Protein AF-A0A357T3X2-F1 (afdb_monomer_lite)

Foldseek 3Di:
DVVVQVPPPDGPPPCVVVVVVVVVVLVVVVVVVVVVCVVVVAAEDEDDPCAVPHDDPRHHYQEYDPPDPDPHPHHHDDPVVVPPPDPDPDDDDDDDDDDDD

Radius of gyration: 22.72 Å; chains: 1; bounding box: 40×44×70 Å

Sequence (101 aa):
VKSINTRAANGPDDDIDEIKSEMDAFIAEWQKKVDLCNETDAPLFFGRRFMVNSPGTDVKRLFKPYNTVGQDNSFETLTSMRNVDTEVKGKIVIWGGLVDD

Structure (mmCIF, N/CA/C/O backbone):
data_AF-A0A357T3X2-F1
#
_entry.id   AF-A0A357T3X2-F1
#
loop_
_atom_site.group_PDB
_atom_site.id
_atom_site.type_symbol
_atom_site.label_atom_id
_atom_site.label_alt_id
_atom_site.label_comp_id
_atom_site.label_asym_id
_atom_site.label_entity_id
_atom_site.label_seq_id
_atom_site.pdbx_PDB_ins_code
_atom_site.Cartn_x
_atom_site.Cartn_y
_atom_site.Cartn_z
_atom_site.occupancy
_atom_site.B_iso_or_equiv
_atom_site.auth_seq_id
_atom_site.auth_comp_id
_atom_site.auth_asym_id
_atom_site.auth_atom_id
_atom_site.pdbx_PDB_model_num
ATOM 1 N N . VAL A 1 1 ? 12.294 -7.8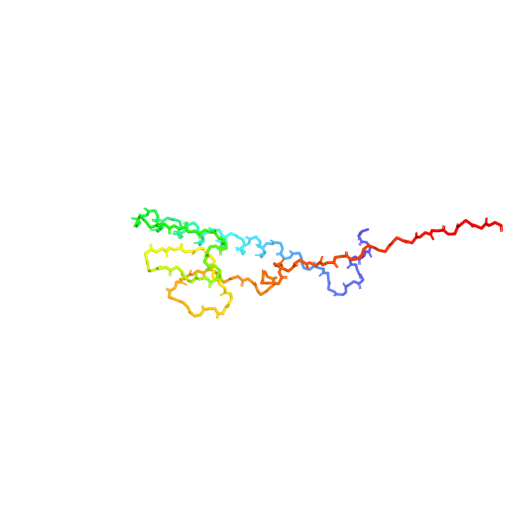88 -35.168 1.00 49.31 1 VAL A N 1
ATOM 2 C CA . VAL A 1 1 ? 12.226 -8.018 -33.690 1.00 49.31 1 VAL A CA 1
ATOM 3 C C . VAL A 1 1 ? 13.275 -8.997 -33.154 1.00 49.31 1 VAL A C 1
ATOM 5 O O . VAL A 1 1 ? 14.109 -8.564 -32.377 1.00 49.31 1 VAL A O 1
ATOM 8 N N . LYS A 1 2 ? 13.356 -10.251 -33.640 1.00 51.56 2 LYS A N 1
ATOM 9 C CA . LYS A 1 2 ? 14.388 -11.236 -33.218 1.00 51.56 2 LYS A CA 1
ATOM 10 C C . LYS A 1 2 ? 15.859 -10.817 -33.419 1.00 51.56 2 LYS A C 1
ATOM 12 O O . LYS A 1 2 ? 16.727 -11.340 -32.738 1.00 51.56 2 LYS A O 1
ATOM 17 N N . SER A 1 3 ? 16.147 -9.890 -34.331 1.00 53.41 3 SER A N 1
ATOM 18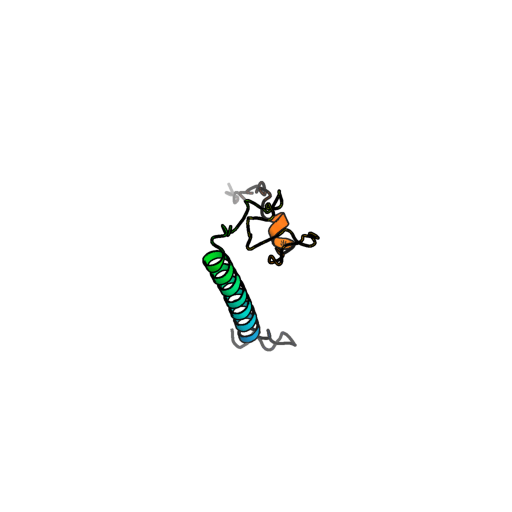 C CA . SER A 1 3 ? 17.510 -9.431 -34.646 1.00 53.41 3 SER A CA 1
ATOM 19 C C . SER A 1 3 ? 18.006 -8.253 -33.797 1.00 53.41 3 SER A C 1
ATOM 21 O O . SER A 1 3 ? 19.173 -7.887 -33.901 1.00 53.41 3 SER A O 1
ATOM 23 N N . ILE A 1 4 ? 17.137 -7.634 -32.990 1.00 56.66 4 ILE A N 1
ATOM 24 C CA . ILE A 1 4 ? 17.490 -6.454 -32.181 1.00 56.66 4 ILE A CA 1
ATOM 25 C C . ILE A 1 4 ? 18.053 -6.889 -30.817 1.00 56.66 4 ILE A C 1
ATOM 27 O O . ILE A 1 4 ? 19.019 -6.295 -30.344 1.00 56.66 4 ILE A O 1
ATOM 31 N N . ASN A 1 5 ? 17.544 -7.991 -30.252 1.00 52.22 5 ASN A N 1
ATOM 32 C CA . ASN A 1 5 ? 17.982 -8.514 -28.950 1.00 52.22 5 ASN A CA 1
ATOM 33 C C . ASN A 1 5 ? 19.444 -8.975 -28.903 1.00 52.22 5 ASN A C 1
ATOM 35 O O . ASN A 1 5 ? 20.012 -9.058 -27.825 1.00 52.22 5 ASN A O 1
ATOM 39 N N . THR A 1 6 ? 20.079 -9.270 -30.038 1.00 54.22 6 THR A N 1
ATOM 40 C CA . THR A 1 6 ? 21.447 -9.821 -30.063 1.00 54.22 6 THR A CA 1
ATOM 41 C C . THR A 1 6 ? 22.545 -8.753 -29.992 1.00 54.22 6 THR A C 1
ATOM 43 O O . THR A 1 6 ? 23.720 -9.099 -29.935 1.00 54.22 6 THR A O 1
ATOM 46 N N . ARG A 1 7 ? 22.190 -7.457 -30.033 1.00 56.12 7 ARG A N 1
ATOM 47 C CA . ARG A 1 7 ? 23.154 -6.335 -30.015 1.00 56.12 7 ARG A CA 1
ATOM 48 C C . ARG A 1 7 ? 23.267 -5.628 -28.662 1.00 56.12 7 ARG A C 1
ATOM 50 O O . ARG A 1 7 ? 24.235 -4.904 -28.456 1.00 56.12 7 ARG A O 1
ATOM 57 N N . ALA A 1 8 ? 22.314 -5.833 -27.756 1.00 53.88 8 ALA A N 1
ATOM 58 C CA . ALA A 1 8 ? 22.430 -5.402 -26.370 1.00 53.88 8 ALA A CA 1
ATOM 59 C C . ALA A 1 8 ? 23.119 -6.537 -25.607 1.00 53.88 8 ALA A C 1
ATOM 61 O O . ALA A 1 8 ? 22.552 -7.611 -25.457 1.00 53.88 8 ALA A O 1
ATOM 62 N N . ALA A 1 9 ? 24.369 -6.336 -25.189 1.00 54.62 9 ALA A N 1
ATOM 63 C CA . ALA A 1 9 ? 25.194 -7.373 -24.561 1.00 54.62 9 ALA A CA 1
ATOM 64 C C . ALA A 1 9 ? 24.645 -7.908 -23.219 1.00 54.62 9 ALA A C 1
ATOM 66 O O . ALA A 1 9 ? 25.218 -8.841 -22.677 1.00 54.62 9 ALA A O 1
ATOM 67 N N . ASN A 1 10 ? 23.522 -7.372 -22.740 1.00 56.06 10 ASN A N 1
ATOM 68 C CA . ASN A 1 10 ? 22.654 -7.967 -21.736 1.00 56.06 10 ASN A CA 1
ATOM 69 C C . ASN A 1 10 ? 21.238 -7.870 -22.316 1.00 56.06 10 ASN A C 1
ATOM 71 O O . ASN A 1 10 ? 20.744 -6.758 -22.522 1.00 56.06 10 ASN A O 1
ATOM 75 N N . GLY A 1 11 ? 20.625 -9.000 -22.679 1.00 51.69 11 GLY A N 1
ATOM 76 C CA . GLY A 1 11 ? 19.212 -9.002 -23.067 1.00 51.69 11 GLY A CA 1
ATOM 77 C C . GLY A 1 11 ? 18.372 -8.384 -21.942 1.00 51.69 11 GLY A C 1
ATOM 78 O O . GLY A 1 11 ? 18.803 -8.460 -20.792 1.00 51.69 11 GLY A O 1
ATOM 79 N N . PRO A 1 12 ? 17.232 -7.735 -22.242 1.00 57.84 12 PRO A N 1
ATOM 80 C CA . PRO A 1 12 ? 16.316 -7.329 -21.184 1.00 57.84 12 PRO A CA 1
ATOM 81 C C . PRO A 1 12 ? 15.973 -8.585 -20.379 1.00 57.84 12 PRO A C 1
ATOM 83 O O . PRO A 1 12 ? 15.467 -9.552 -20.950 1.00 57.84 12 PRO A O 1
ATOM 86 N N . ASP A 1 13 ? 16.365 -8.597 -19.108 1.00 62.75 13 ASP A N 1
ATOM 87 C CA . ASP A 1 13 ? 15.903 -9.604 -18.166 1.00 62.75 13 ASP A CA 1
ATOM 88 C C . ASP A 1 13 ? 14.401 -9.356 -18.037 1.00 62.75 13 ASP A C 1
ATOM 90 O O . ASP A 1 13 ? 13.965 -8.260 -17.672 1.00 62.75 13 ASP A O 1
ATOM 94 N N . ASP A 1 14 ? 13.594 -10.301 -18.514 1.00 64.44 14 ASP A N 1
ATOM 95 C CA . ASP A 1 14 ? 12.147 -10.215 -18.375 1.00 64.44 14 ASP A CA 1
ATOM 96 C C . ASP A 1 14 ? 11.836 -10.611 -16.923 1.00 64.44 14 ASP A C 1
ATOM 98 O O . ASP A 1 14 ? 11.362 -11.717 -16.659 1.00 64.44 14 ASP A O 1
ATOM 102 N N . ASP A 1 15 ? 12.087 -9.692 -15.981 1.00 77.69 15 ASP A N 1
ATOM 103 C CA . ASP A 1 15 ? 11.859 -9.814 -14.524 1.00 77.69 15 ASP A CA 1
ATOM 104 C C . ASP A 1 15 ? 10.357 -9.887 -14.162 1.00 77.69 15 ASP A C 1
ATOM 106 O O . ASP A 1 15 ? 9.893 -9.471 -13.100 1.00 77.69 15 ASP A O 1
ATOM 110 N N . ILE A 1 16 ? 9.541 -10.401 -15.079 1.00 84.19 16 ILE A N 1
ATOM 111 C CA . ILE A 1 16 ? 8.086 -10.452 -15.009 1.00 84.19 16 ILE A CA 1
ATOM 112 C C . ILE A 1 16 ? 7.633 -11.238 -13.779 1.00 84.19 16 ILE A C 1
ATOM 114 O O . ILE A 1 16 ? 6.650 -10.865 -13.140 1.00 84.19 16 ILE A O 1
ATOM 118 N N . ASP A 1 17 ? 8.316 -12.331 -13.452 1.00 87.19 17 ASP A N 1
ATOM 119 C CA . ASP A 1 17 ? 7.941 -13.162 -12.310 1.00 87.19 17 ASP A CA 1
ATOM 120 C C . ASP A 1 17 ? 8.309 -12.506 -10.972 1.00 87.19 17 ASP A C 1
ATOM 122 O O . ASP A 1 17 ? 7.561 -12.647 -10.003 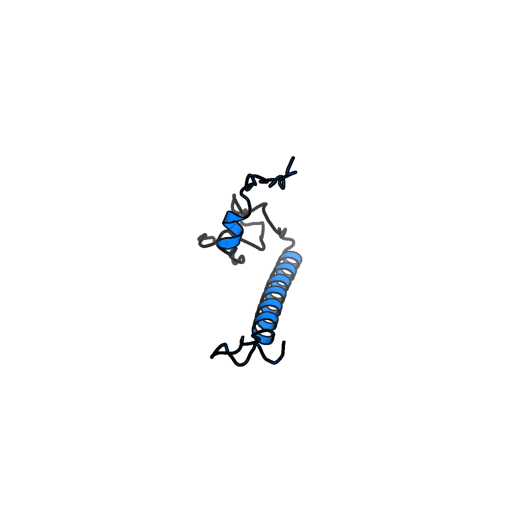1.00 87.19 17 ASP A O 1
ATOM 126 N N . GLU A 1 18 ? 9.382 -11.713 -10.931 1.00 87.31 18 GLU A N 1
ATOM 127 C CA . GLU A 1 18 ? 9.717 -10.892 -9.765 1.00 87.31 18 GLU A CA 1
ATOM 128 C C . GLU A 1 18 ? 8.671 -9.790 -9.555 1.00 87.31 18 GLU A C 1
ATOM 130 O O . GLU A 1 18 ? 8.128 -9.661 -8.457 1.00 87.31 18 GLU A O 1
ATOM 135 N N . ILE A 1 19 ? 8.291 -9.080 -10.623 1.00 88.50 19 ILE A N 1
ATOM 136 C CA . ILE A 1 19 ? 7.244 -8.048 -10.573 1.00 88.50 19 ILE A CA 1
ATOM 137 C C . ILE A 1 19 ? 5.910 -8.639 -10.103 1.00 88.50 19 ILE A C 1
ATOM 139 O O . ILE A 1 19 ? 5.237 -8.051 -9.256 1.00 88.50 19 ILE A O 1
ATOM 143 N N . LYS A 1 20 ? 5.512 -9.811 -10.615 1.00 91.44 20 LYS A N 1
ATOM 144 C CA . LYS A 1 20 ? 4.290 -10.492 -10.150 1.00 91.44 20 LYS A CA 1
ATOM 145 C C . LYS A 1 20 ? 4.358 -10.809 -8.660 1.00 91.44 20 LYS A C 1
ATOM 147 O O . LYS A 1 20 ? 3.394 -10.548 -7.949 1.00 91.44 20 LYS A O 1
ATOM 152 N N . SER A 1 21 ? 5.490 -11.333 -8.194 1.00 92.44 21 SER A N 1
ATOM 153 C CA . SER A 1 21 ? 5.696 -11.650 -6.780 1.00 92.44 21 SER A CA 1
ATOM 154 C C . SER A 1 21 ? 5.575 -10.402 -5.897 1.00 92.44 21 SER A C 1
ATOM 156 O O . SER A 1 21 ? 4.906 -10.435 -4.863 1.00 92.44 21 SER A O 1
ATOM 158 N N . GLU A 1 22 ? 6.147 -9.273 -6.326 1.00 90.06 22 GLU A N 1
ATOM 159 C CA . GLU A 1 22 ? 6.013 -7.992 -5.624 1.00 90.06 22 GLU A CA 1
ATOM 160 C C . GLU A 1 22 ? 4.550 -7.521 -5.573 1.00 90.06 22 GLU A C 1
ATOM 162 O O . GLU A 1 22 ? 4.057 -7.118 -4.514 1.00 90.06 22 GLU A O 1
ATOM 167 N N . MET A 1 23 ? 3.829 -7.618 -6.694 1.00 90.38 23 MET A N 1
ATOM 168 C CA . MET A 1 23 ? 2.408 -7.270 -6.767 1.00 90.38 23 MET A CA 1
ATOM 169 C C . MET A 1 23 ? 1.555 -8.142 -5.837 1.00 90.38 23 MET A C 1
ATOM 171 O O . MET A 1 23 ? 0.717 -7.613 -5.103 1.00 90.38 23 MET A O 1
ATOM 175 N N . ASP A 1 24 ? 1.780 -9.455 -5.830 1.00 94.50 24 ASP A N 1
ATOM 176 C CA . ASP A 1 24 ? 1.049 -10.396 -4.979 1.00 94.50 24 ASP A CA 1
ATOM 177 C C . ASP A 1 24 ? 1.320 -10.129 -3.494 1.00 94.50 24 ASP A C 1
ATOM 179 O O . ASP A 1 24 ? 0.388 -10.080 -2.686 1.00 94.50 24 ASP A O 1
ATOM 183 N N . ALA A 1 25 ? 2.581 -9.878 -3.128 1.00 91.75 25 ALA A N 1
ATOM 184 C CA . ALA A 1 25 ? 2.959 -9.518 -1.765 1.00 91.75 25 ALA A CA 1
ATOM 185 C C . ALA A 1 25 ? 2.291 -8.208 -1.313 1.00 91.75 25 ALA A C 1
ATOM 187 O O . ALA A 1 25 ? 1.779 -8.120 -0.192 1.00 91.75 25 ALA A O 1
ATOM 188 N N . PHE A 1 26 ? 2.244 -7.205 -2.194 1.00 90.31 26 PHE A N 1
ATOM 189 C CA . PHE A 1 26 ? 1.561 -5.943 -1.928 1.00 90.31 26 PHE A CA 1
ATOM 190 C C . PHE A 1 26 ? 0.058 -6.147 -1.683 1.00 90.31 26 PHE A C 1
ATOM 192 O O . PHE A 1 26 ? -0.486 -5.634 -0.699 1.00 90.31 26 PHE A O 1
ATOM 199 N N . ILE A 1 27 ? -0.614 -6.918 -2.546 1.00 91.50 27 ILE A N 1
ATOM 200 C CA . ILE A 1 27 ? -2.051 -7.205 -2.427 1.00 91.50 27 ILE A CA 1
ATOM 201 C C . ILE A 1 27 ? -2.343 -7.987 -1.142 1.00 91.50 27 ILE A C 1
ATOM 203 O O . ILE A 1 27 ? -3.294 -7.658 -0.432 1.00 91.50 27 ILE A O 1
ATOM 207 N N . ALA A 1 28 ? -1.516 -8.977 -0.801 1.00 93.50 28 ALA A N 1
ATOM 208 C CA . ALA A 1 28 ? -1.689 -9.779 0.407 1.00 93.50 28 ALA A CA 1
ATOM 209 C C . ALA A 1 28 ? -1.594 -8.933 1.688 1.00 93.50 28 ALA A C 1
ATOM 211 O O . ALA A 1 28 ? -2.443 -9.036 2.577 1.00 93.50 28 ALA A O 1
ATOM 212 N N . GLU A 1 29 ? -0.596 -8.053 1.781 1.00 91.31 29 GLU A N 1
ATOM 213 C CA . GLU A 1 29 ? -0.435 -7.165 2.937 1.00 91.31 29 GLU A CA 1
ATOM 214 C C . GLU A 1 29 ? -1.546 -6.100 2.998 1.00 91.31 29 GLU A C 1
ATOM 216 O O . GLU A 1 29 ? -1.999 -5.727 4.084 1.00 91.31 29 GLU A O 1
ATOM 221 N N . TRP A 1 30 ? -2.050 -5.638 1.849 1.00 90.75 30 TRP A N 1
ATOM 222 C CA . TRP A 1 30 ? -3.245 -4.798 1.820 1.00 90.75 30 TRP A CA 1
ATOM 223 C C . TRP A 1 30 ? -4.474 -5.545 2.359 1.00 90.75 30 TRP A C 1
ATOM 225 O O . TRP A 1 30 ? -5.145 -5.022 3.253 1.00 90.75 30 TRP A O 1
ATOM 235 N N . GLN A 1 31 ? -4.744 -6.765 1.890 1.00 92.25 31 GLN A N 1
ATOM 236 C CA . GLN A 1 31 ? -5.893 -7.549 2.347 1.00 92.25 31 GLN A CA 1
ATOM 237 C C . GLN A 1 31 ? -5.848 -7.776 3.862 1.00 92.25 31 GLN A C 1
ATOM 239 O O . GLN A 1 31 ? -6.825 -7.513 4.556 1.00 92.25 31 GLN A O 1
ATOM 244 N N . LYS A 1 32 ? -4.676 -8.114 4.404 1.00 92.00 32 LYS A N 1
ATOM 245 C CA . LYS A 1 32 ? -4.471 -8.259 5.851 1.00 92.00 32 LYS A CA 1
ATOM 246 C C . LYS A 1 32 ? -4.847 -7.000 6.643 1.00 92.00 32 LYS A C 1
ATOM 248 O O . LYS A 1 32 ? -5.399 -7.095 7.738 1.00 92.00 32 LYS A O 1
ATOM 253 N N . LYS A 1 33 ? -4.562 -5.805 6.113 1.00 89.44 33 LYS A N 1
ATOM 254 C CA . LYS A 1 33 ? -4.971 -4.537 6.744 1.00 89.44 33 LYS A CA 1
ATOM 255 C C . LYS A 1 33 ? -6.476 -4.324 6.683 1.00 89.44 33 LYS A C 1
ATOM 257 O O . LYS A 1 33 ? -7.033 -3.801 7.645 1.00 89.44 33 LYS A O 1
ATOM 262 N N . VAL A 1 34 ? -7.112 -4.692 5.571 1.00 90.12 34 VAL A N 1
ATOM 263 C CA . VAL A 1 34 ? -8.573 -4.643 5.427 1.00 90.12 34 VAL A CA 1
ATOM 264 C C . VAL A 1 34 ? -9.222 -5.547 6.468 1.00 90.12 34 VAL A C 1
ATOM 266 O O . VAL A 1 34 ? -10.085 -5.081 7.207 1.00 90.12 34 VAL A O 1
ATOM 269 N N . ASP A 1 35 ? -8.750 -6.786 6.588 1.00 93.62 35 ASP A N 1
ATOM 270 C CA . ASP A 1 35 ? -9.285 -7.766 7.533 1.00 93.62 35 ASP A CA 1
ATOM 271 C C . ASP A 1 35 ? -9.155 -7.267 8.979 1.00 93.62 35 ASP A C 1
ATOM 273 O O . ASP A 1 35 ? -10.146 -7.208 9.703 1.00 93.62 35 ASP A O 1
ATOM 277 N N . LEU A 1 36 ? -7.977 -6.762 9.365 1.00 89.81 36 LEU A N 1
ATOM 278 C CA . LEU A 1 36 ? -7.753 -6.180 10.693 1.00 89.81 36 LEU A CA 1
ATOM 279 C C . LEU A 1 36 ? -8.676 -4.983 10.987 1.00 89.81 36 LEU A C 1
ATOM 281 O O . LEU A 1 36 ? -9.159 -4.822 12.109 1.00 89.81 36 LEU A O 1
ATOM 285 N N . CYS A 1 37 ? -8.903 -4.110 10.003 1.00 88.94 37 CYS A N 1
ATOM 286 C CA . CYS A 1 37 ? -9.783 -2.952 10.172 1.00 88.94 37 CYS A CA 1
ATOM 287 C C . CYS A 1 37 ? -11.249 -3.378 10.304 1.00 88.94 37 CYS A C 1
ATOM 289 O O . CYS A 1 37 ? -11.963 -2.822 11.131 1.00 88.94 37 CYS A O 1
ATOM 291 N N . ASN A 1 38 ? -11.672 -4.401 9.557 1.00 90.31 38 ASN A N 1
ATOM 292 C CA . ASN A 1 38 ? -13.013 -4.971 9.669 1.00 90.31 38 ASN A CA 1
ATOM 293 C C . ASN A 1 38 ? -13.238 -5.638 11.035 1.00 90.31 38 ASN A C 1
ATOM 295 O O . ASN A 1 38 ? -14.297 -5.465 11.628 1.00 90.31 38 ASN A O 1
ATOM 299 N N . GLU A 1 39 ? -12.244 -6.362 11.562 1.00 91.88 39 GLU A N 1
ATOM 300 C CA . GLU A 1 39 ? -12.310 -6.980 12.897 1.00 91.88 39 GLU A CA 1
ATOM 301 C C . GLU A 1 39 ? -12.402 -5.947 14.029 1.00 91.88 39 GLU A C 1
ATOM 303 O O . GLU A 1 39 ? -13.015 -6.204 15.064 1.00 91.88 39 GLU A O 1
ATOM 308 N N . THR A 1 40 ? -11.786 -4.780 13.839 1.00 88.38 40 THR A N 1
ATOM 309 C CA . THR A 1 40 ? -11.712 -3.710 14.847 1.00 88.38 40 THR A CA 1
ATOM 310 C C . THR A 1 40 ? -12.739 -2.594 14.647 1.00 88.38 40 THR A C 1
ATOM 312 O O . THR A 1 40 ? -12.714 -1.624 15.403 1.00 88.38 40 THR A O 1
ATOM 315 N N . ASP A 1 41 ? -13.627 -2.724 13.654 1.00 88.81 41 ASP A N 1
ATOM 316 C CA . ASP A 1 41 ? -14.580 -1.691 13.209 1.00 88.81 41 ASP A CA 1
ATOM 317 C C . ASP A 1 41 ? -13.915 -0.315 12.981 1.00 88.81 41 ASP A C 1
ATOM 319 O O . ASP A 1 41 ? -14.473 0.752 13.242 1.00 88.81 41 ASP A O 1
ATOM 323 N N . ALA A 1 42 ? -12.662 -0.338 12.520 1.00 87.94 42 ALA A N 1
ATOM 324 C CA . ALA A 1 42 ? -11.859 0.852 12.300 1.00 87.94 42 ALA A CA 1
ATOM 325 C C . ALA A 1 42 ? -11.966 1.309 10.837 1.00 87.94 42 ALA A C 1
ATOM 327 O O . ALA A 1 42 ? -11.790 0.507 9.914 1.00 87.94 42 ALA A O 1
ATOM 328 N N . PRO A 1 43 ? -12.180 2.607 10.567 1.00 87.31 43 PRO A N 1
ATOM 329 C CA . PRO A 1 43 ? -12.245 3.099 9.202 1.00 87.31 43 PRO A CA 1
ATOM 330 C C . PRO A 1 43 ? -10.859 3.060 8.539 1.00 87.31 43 PRO A C 1
ATOM 332 O O . PRO A 1 43 ? -9.872 3.600 9.053 1.00 87.31 43 PRO A O 1
ATOM 335 N N . LEU A 1 44 ? -10.806 2.457 7.350 1.00 86.25 44 LEU A N 1
ATOM 336 C CA . LEU A 1 44 ? -9.613 2.358 6.513 1.00 86.25 44 LEU A CA 1
ATOM 337 C C . LEU A 1 44 ? -9.759 3.239 5.269 1.00 86.25 44 LEU A C 1
ATOM 339 O O . LEU A 1 44 ? -10.709 3.100 4.501 1.00 86.25 44 LEU A O 1
ATOM 343 N N . PHE A 1 45 ? -8.799 4.139 5.051 1.00 85.50 45 PHE A N 1
ATOM 344 C CA . PHE A 1 45 ? -8.818 5.064 3.920 1.00 85.50 45 PHE A CA 1
ATOM 345 C C . PHE A 1 45 ? -7.721 4.784 2.897 1.00 85.50 45 PHE A C 1
ATOM 347 O O . PHE A 1 45 ? -6.557 4.528 3.221 1.00 85.50 45 PHE A O 1
ATOM 354 N N . PHE A 1 46 ? -8.097 4.957 1.634 1.00 80.81 46 PHE A N 1
ATOM 355 C CA . PHE A 1 46 ? -7.230 4.812 0.474 1.00 80.81 46 PHE A CA 1
ATOM 356 C C . PHE A 1 46 ? -7.024 6.185 -0.187 1.00 80.81 46 PHE A C 1
ATOM 358 O O . PHE A 1 46 ? -7.981 6.926 -0.410 1.00 80.81 46 PHE A O 1
ATOM 365 N N . GLY A 1 47 ? -5.775 6.549 -0.494 1.00 72.62 47 GLY A N 1
ATOM 366 C CA . GLY A 1 47 ? -5.456 7.729 -1.309 1.00 72.62 47 GLY A CA 1
ATOM 367 C C . GLY A 1 47 ? -5.171 9.038 -0.552 1.00 72.62 47 GLY A C 1
ATOM 368 O O . GLY A 1 47 ? -4.637 9.047 0.556 1.00 72.62 47 GLY A O 1
ATOM 369 N N . ARG A 1 48 ? -5.479 10.175 -1.199 1.00 72.56 48 ARG A N 1
ATOM 370 C CA . ARG A 1 48 ? -4.918 11.514 -0.895 1.00 72.56 48 ARG A CA 1
ATOM 371 C C . ARG A 1 48 ? -5.255 12.075 0.488 1.00 72.56 48 ARG A C 1
ATOM 373 O O . ARG A 1 48 ? -4.533 12.936 0.986 1.00 72.56 48 ARG A O 1
ATOM 380 N N . ARG A 1 49 ? -6.338 11.608 1.115 1.00 77.12 49 ARG A N 1
ATOM 381 C CA . ARG A 1 49 ? -6.895 12.190 2.349 1.00 77.12 49 ARG A CA 1
ATOM 382 C C . ARG A 1 49 ? -5.865 12.326 3.475 1.00 77.12 49 ARG A C 1
ATOM 384 O O . ARG A 1 49 ? -5.897 13.322 4.189 1.00 77.12 49 ARG A O 1
ATOM 391 N N . PHE A 1 50 ? -4.936 11.376 3.578 1.00 78.06 50 PHE A N 1
ATOM 392 C CA . PHE A 1 50 ? -3.889 11.373 4.603 1.00 78.06 50 PHE A CA 1
ATOM 393 C C . PHE A 1 50 ? -2.465 11.519 4.056 1.00 78.06 50 PHE A C 1
ATOM 395 O O . PHE A 1 50 ? -1.495 11.108 4.694 1.00 78.06 50 PHE A O 1
ATOM 402 N N . MET A 1 51 ? -2.339 12.095 2.859 1.00 75.94 51 MET A N 1
ATOM 403 C CA . MET A 1 51 ? -1.047 12.382 2.228 1.00 75.94 51 MET A CA 1
ATOM 404 C C . MET A 1 51 ? -0.451 13.720 2.678 1.00 75.94 51 MET A C 1
ATOM 406 O O . MET A 1 51 ? 0.755 13.915 2.579 1.00 75.94 51 MET A O 1
ATOM 410 N N . VAL A 1 52 ? -1.287 14.634 3.179 1.00 71.06 52 VAL A N 1
ATOM 411 C CA . VAL A 1 52 ? -0.860 15.943 3.705 1.00 71.06 52 VAL A CA 1
ATOM 412 C C . VAL A 1 52 ? -0.936 15.963 5.230 1.00 71.06 52 VAL A C 1
ATOM 414 O O . VAL A 1 52 ? 0.014 16.372 5.888 1.00 71.06 52 VAL A O 1
ATOM 417 N N . ASN A 1 53 ? -2.038 15.459 5.790 1.00 73.75 53 ASN A N 1
ATOM 418 C CA . ASN A 1 53 ? -2.261 15.382 7.231 1.00 73.75 53 ASN A CA 1
ATOM 419 C C . ASN A 1 53 ? -2.268 13.918 7.675 1.00 73.75 53 ASN A C 1
ATOM 421 O O . ASN A 1 53 ? -2.917 13.090 7.040 1.00 73.75 53 ASN A O 1
ATOM 425 N N . SER A 1 54 ? -1.571 13.588 8.760 1.00 72.94 54 SER A N 1
ATOM 426 C CA . SER A 1 54 ? -1.617 12.235 9.324 1.00 72.94 54 SER A CA 1
ATOM 427 C C . SER A 1 54 ? -3.012 11.913 9.885 1.00 72.94 54 SER A C 1
ATOM 429 O O . SER A 1 54 ? -3.694 12.818 10.371 1.00 72.94 54 SER A O 1
ATOM 431 N N . PRO A 1 55 ? -3.453 10.645 9.818 1.00 80.00 55 PRO A N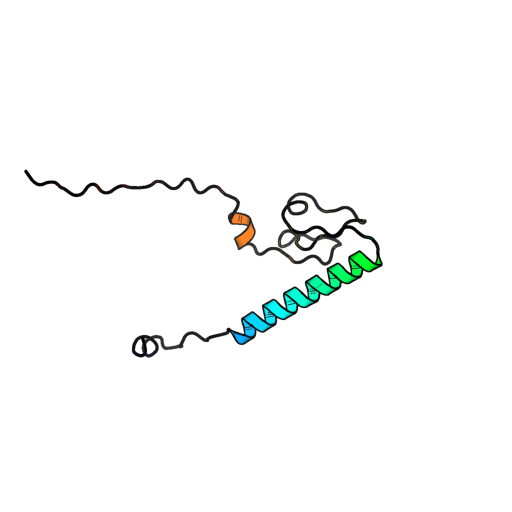 1
ATOM 432 C CA . PRO A 1 55 ? -4.696 10.218 10.449 1.00 80.00 55 PRO A CA 1
ATOM 433 C C . PRO A 1 55 ? -4.578 10.273 11.980 1.00 80.00 55 PRO A C 1
ATOM 435 O O . PRO A 1 55 ? -3.473 10.259 12.528 1.00 80.00 55 PRO A O 1
ATOM 438 N N . GLY A 1 56 ? -5.727 10.322 12.660 1.00 78.38 56 GLY A N 1
ATOM 439 C CA . GLY A 1 56 ? -5.813 10.074 14.101 1.00 78.38 56 GLY A CA 1
ATOM 440 C C . GLY A 1 56 ? -5.482 8.618 14.452 1.00 78.38 56 GLY A C 1
ATOM 441 O O . GLY A 1 56 ? -5.321 7.773 13.573 1.00 78.38 56 GLY A O 1
ATOM 442 N N . THR A 1 57 ? -5.374 8.303 15.744 1.00 77.62 57 THR A N 1
ATOM 443 C CA . THR A 1 57 ? -5.021 6.950 16.230 1.00 77.62 57 THR A CA 1
ATOM 444 C C . THR A 1 57 ? -6.083 5.887 15.928 1.00 77.62 57 THR A C 1
ATOM 446 O O . THR A 1 57 ? -5.768 4.699 15.839 1.00 77.62 57 THR A O 1
ATOM 449 N N . ASP A 1 58 ? -7.326 6.327 15.776 1.00 81.19 58 ASP A N 1
ATOM 450 C CA . ASP A 1 58 ? -8.549 5.566 15.515 1.00 81.19 58 ASP A CA 1
ATOM 451 C C . ASP A 1 58 ? -8.775 5.256 14.028 1.00 81.19 58 ASP A C 1
ATOM 453 O O . ASP A 1 58 ? -9.617 4.431 13.685 1.00 81.19 58 ASP A O 1
ATOM 457 N N . VAL A 1 59 ? -8.005 5.882 13.138 1.00 83.56 59 VAL A N 1
ATOM 458 C CA . VAL A 1 59 ? -8.177 5.756 11.692 1.00 83.56 59 VAL A CA 1
ATOM 459 C C . VAL A 1 59 ? -6.942 5.127 11.059 1.00 83.56 59 VAL A C 1
ATOM 461 O O . VAL A 1 59 ? -5.805 5.467 11.393 1.00 83.56 59 VAL A O 1
ATOM 464 N N . LYS A 1 60 ? -7.147 4.223 10.097 1.00 86.12 60 LYS A N 1
ATOM 465 C CA . LYS A 1 60 ? -6.059 3.598 9.335 1.00 86.12 60 LYS A CA 1
ATOM 466 C C . LYS A 1 60 ? -5.996 4.143 7.909 1.00 86.12 60 LYS A C 1
ATOM 468 O O . LYS A 1 60 ? -6.998 4.568 7.330 1.00 86.12 60 LYS A O 1
ATOM 473 N N . ARG A 1 61 ? -4.800 4.122 7.319 1.00 87.19 61 ARG A N 1
ATOM 474 C CA . ARG A 1 61 ? -4.563 4.482 5.913 1.00 87.19 61 ARG A CA 1
ATOM 475 C C . ARG A 1 61 ? -3.748 3.403 5.219 1.00 87.19 61 ARG A C 1
ATOM 477 O O . ARG A 1 61 ? -2.988 2.687 5.861 1.00 87.19 61 ARG A O 1
ATOM 484 N N . LEU A 1 62 ? -3.898 3.295 3.903 1.00 86.81 62 LEU A N 1
ATOM 485 C CA . LEU A 1 62 ? -3.081 2.368 3.123 1.00 86.81 62 LEU A CA 1
ATOM 486 C C . LEU A 1 62 ? -1.697 2.947 2.822 1.00 86.81 62 LEU A C 1
ATOM 488 O O . LEU A 1 62 ? -0.697 2.260 3.015 1.00 86.81 62 LEU A O 1
ATOM 492 N N . PHE A 1 63 ? -1.653 4.212 2.398 1.00 85.69 63 PHE A N 1
ATOM 493 C CA . PHE A 1 63 ? -0.433 4.899 1.981 1.00 85.69 63 PHE A CA 1
ATOM 494 C C . PHE A 1 63 ? -0.082 6.064 2.902 1.00 85.69 63 PHE A C 1
ATOM 496 O O . PHE A 1 63 ? -0.965 6.801 3.342 1.00 85.69 63 PHE A O 1
ATOM 503 N N . LYS A 1 64 ? 1.217 6.261 3.133 1.00 85.19 64 LYS A N 1
ATOM 504 C CA . LYS A 1 64 ? 1.798 7.425 3.799 1.00 85.19 64 LYS A CA 1
ATOM 505 C C . LYS A 1 64 ? 2.878 8.065 2.922 1.00 85.19 64 LYS A C 1
ATOM 507 O O . LYS A 1 64 ? 3.479 7.382 2.091 1.00 85.19 64 LYS A O 1
ATOM 512 N N . PRO A 1 65 ? 3.176 9.360 3.102 1.00 81.44 65 PRO A N 1
ATOM 513 C CA . PRO A 1 65 ? 4.251 9.995 2.354 1.00 81.44 65 PRO A CA 1
ATOM 514 C C . PRO A 1 65 ? 5.602 9.309 2.626 1.00 81.44 65 PRO A C 1
ATOM 516 O O . PRO A 1 65 ? 5.933 9.037 3.774 1.00 81.44 65 PRO A O 1
ATOM 519 N N . TYR A 1 66 ? 6.413 9.101 1.587 1.00 78.69 66 TYR A N 1
ATOM 520 C CA . TYR A 1 66 ? 7.803 8.625 1.712 1.00 78.69 66 TYR A CA 1
ATOM 521 C C . TYR A 1 66 ? 8.587 9.252 2.880 1.00 78.69 66 TYR A C 1
ATOM 523 O O . TYR A 1 66 ? 8.558 10.475 3.063 1.00 78.69 66 TYR A O 1
ATOM 531 N N . ASN A 1 67 ? 9.339 8.457 3.636 1.00 75.31 67 ASN A N 1
ATOM 532 C CA . ASN A 1 67 ? 10.184 8.965 4.720 1.00 75.31 67 ASN A CA 1
ATOM 533 C C . ASN A 1 67 ? 9.411 9.775 5.789 1.00 75.31 67 ASN A C 1
ATOM 535 O O . ASN A 1 67 ? 9.959 10.686 6.413 1.00 75.31 67 ASN A O 1
ATOM 539 N N . THR A 1 68 ? 8.116 9.490 5.992 1.00 72.94 68 THR A N 1
ATOM 540 C CA . THR A 1 68 ? 7.403 9.987 7.177 1.00 72.94 68 THR A CA 1
ATOM 541 C C . THR A 1 68 ? 7.561 9.006 8.329 1.00 72.94 68 THR A C 1
ATOM 543 O O . THR A 1 68 ? 7.114 7.854 8.281 1.00 72.94 68 THR A O 1
ATOM 546 N N . VAL A 1 69 ? 8.176 9.503 9.400 1.00 65.44 69 VAL A N 1
ATOM 547 C CA . VAL A 1 69 ? 8.222 8.828 10.695 1.00 65.44 69 VAL A CA 1
ATOM 548 C C . VAL A 1 69 ? 6.834 8.963 11.317 1.00 65.44 69 VAL A C 1
ATOM 550 O O . VAL A 1 69 ? 6.420 10.046 11.721 1.00 65.44 69 VAL A O 1
ATOM 553 N N . GLY A 1 70 ? 6.078 7.871 11.318 1.00 64.38 70 GLY A N 1
ATOM 554 C CA . GLY A 1 70 ? 4.710 7.808 11.824 1.00 64.38 70 GLY A CA 1
ATOM 555 C C . GLY A 1 70 ? 4.476 6.483 12.537 1.00 64.38 70 GLY A C 1
ATOM 556 O O . GLY A 1 70 ? 5.161 5.502 12.254 1.00 64.38 70 GLY A O 1
ATOM 557 N N . GLN A 1 71 ? 3.525 6.464 13.471 1.00 63.31 71 GLN A N 1
ATOM 558 C CA . GLN A 1 71 ? 3.188 5.271 14.258 1.00 63.31 71 GLN A CA 1
ATOM 559 C C . GLN A 1 71 ? 2.375 4.223 13.482 1.00 63.31 71 GLN A C 1
ATOM 561 O O . GLN A 1 71 ? 2.021 3.186 14.037 1.00 63.31 71 GLN A O 1
ATOM 566 N N . ASP A 1 72 ? 2.045 4.483 12.217 1.00 73.25 72 ASP A N 1
ATOM 567 C CA . ASP A 1 72 ? 1.236 3.595 11.401 1.00 73.25 72 ASP A CA 1
ATOM 568 C C . ASP A 1 72 ? 2.082 2.828 10.373 1.00 73.25 72 ASP A C 1
ATOM 570 O O . ASP A 1 72 ? 2.872 3.406 9.622 1.00 73.25 72 ASP A O 1
ATOM 574 N N . ASN A 1 73 ? 1.887 1.506 10.316 1.00 76.31 73 ASN A N 1
ATOM 575 C CA . ASN A 1 73 ? 2.554 0.585 9.385 1.00 76.31 73 ASN A CA 1
ATOM 576 C C . ASN A 1 73 ? 1.989 0.702 7.954 1.00 76.31 73 ASN A C 1
ATOM 578 O O . ASN A 1 73 ? 1.615 -0.292 7.335 1.00 76.31 73 ASN A O 1
ATOM 582 N N . SER A 1 74 ? 1.855 1.919 7.434 1.00 84.88 74 SER A N 1
ATOM 583 C CA . SER A 1 74 ? 1.303 2.221 6.107 1.00 84.88 74 SER A CA 1
ATOM 584 C C . SER A 1 74 ? 2.381 2.163 5.024 1.00 84.88 74 SER A C 1
ATOM 586 O O . SER A 1 74 ? 3.544 2.460 5.294 1.00 84.88 74 SER A O 1
ATOM 588 N N . PHE A 1 75 ? 1.998 1.801 3.796 1.00 85.75 75 PHE A N 1
ATOM 589 C CA . PHE A 1 75 ? 2.923 1.734 2.665 1.00 85.75 75 PHE A CA 1
ATOM 590 C C . PHE A 1 75 ? 3.455 3.123 2.333 1.00 85.75 75 PHE A C 1
ATOM 592 O O . PHE A 1 75 ? 2.689 4.081 2.233 1.00 85.75 75 PHE A O 1
ATOM 599 N N . GLU A 1 76 ? 4.760 3.247 2.144 1.00 83.75 76 GLU A N 1
ATOM 600 C CA . GLU A 1 76 ? 5.334 4.507 1.697 1.00 83.75 76 GLU A CA 1
ATOM 601 C C . GLU A 1 76 ? 5.053 4.720 0.216 1.00 83.75 76 GLU A C 1
ATOM 603 O O . GLU A 1 76 ? 5.247 3.831 -0.608 1.00 83.75 76 GLU A O 1
ATOM 608 N N . THR A 1 77 ? 4.596 5.915 -0.140 1.00 74.81 77 THR A N 1
ATOM 609 C CA . THR A 1 77 ? 4.507 6.287 -1.552 1.00 74.81 77 THR A CA 1
ATOM 610 C C . THR A 1 77 ? 5.896 6.406 -2.154 1.00 74.81 77 THR A C 1
ATOM 612 O O . THR A 1 77 ? 6.794 6.930 -1.500 1.00 74.81 77 THR A O 1
ATOM 615 N N . LEU A 1 78 ? 6.056 6.059 -3.427 1.00 73.38 78 LEU A N 1
ATOM 616 C CA . LEU A 1 78 ? 7.301 6.309 -4.150 1.00 73.38 78 LEU A CA 1
ATOM 617 C C . LEU A 1 78 ? 7.549 7.818 -4.317 1.00 73.38 78 LEU A C 1
ATOM 619 O O . LEU A 1 78 ? 6.615 8.613 -4.452 1.00 73.38 78 LEU A O 1
ATOM 623 N N . THR A 1 79 ? 8.817 8.234 -4.335 1.00 58.56 79 THR A N 1
ATOM 624 C CA . THR A 1 79 ? 9.207 9.644 -4.534 1.00 58.56 79 THR A CA 1
ATOM 625 C C . THR A 1 79 ? 8.725 10.194 -5.878 1.00 58.56 79 THR A C 1
ATOM 627 O O . THR A 1 79 ? 8.321 11.354 -5.947 1.00 58.56 79 THR A O 1
ATOM 630 N N . SER A 1 80 ? 8.672 9.357 -6.918 1.00 57.94 80 SER A N 1
ATOM 631 C CA . SER A 1 80 ? 8.133 9.689 -8.245 1.00 57.94 80 SER A CA 1
ATOM 632 C C . SER A 1 80 ? 6.652 10.079 -8.213 1.00 57.94 80 SER A C 1
ATOM 634 O O . SER A 1 80 ? 6.236 10.957 -8.965 1.00 57.94 80 SER A O 1
ATOM 636 N N . MET A 1 81 ? 5.865 9.516 -7.292 1.00 58.81 81 MET A N 1
ATOM 637 C CA . MET A 1 81 ? 4.440 9.833 -7.131 1.00 58.81 81 MET A CA 1
ATOM 638 C C . MET A 1 81 ? 4.202 11.188 -6.451 1.00 58.81 81 MET A C 1
ATOM 640 O O . MET A 1 81 ? 3.092 11.709 -6.504 1.00 58.81 81 MET A O 1
ATOM 644 N N . ARG A 1 82 ? 5.230 11.795 -5.836 1.00 58.28 82 ARG A N 1
ATOM 645 C CA . ARG A 1 82 ? 5.132 13.137 -5.233 1.00 58.28 82 ARG A CA 1
ATOM 646 C C . ARG A 1 82 ? 5.170 14.265 -6.259 1.00 58.28 82 ARG A C 1
ATOM 648 O O . ARG A 1 82 ? 4.659 15.341 -5.977 1.00 58.28 82 ARG A O 1
ATOM 655 N N . ASN A 1 83 ? 5.770 14.030 -7.428 1.00 55.50 83 ASN A N 1
ATOM 656 C CA . ASN A 1 83 ? 5.981 15.063 -8.446 1.00 55.50 83 ASN A CA 1
ATOM 657 C C . ASN A 1 83 ? 4.925 15.040 -9.570 1.00 55.50 83 ASN A C 1
ATOM 659 O O . ASN A 1 83 ? 4.975 15.873 -10.471 1.00 55.50 83 ASN A O 1
ATOM 663 N N . VAL A 1 84 ? 3.977 14.096 -9.522 1.00 50.25 84 VAL A N 1
ATOM 664 C CA . VAL A 1 84 ? 2.910 13.919 -10.528 1.00 50.25 84 VAL A CA 1
ATOM 665 C C . VAL A 1 84 ? 1.758 14.923 -10.352 1.00 50.25 84 VAL A C 1
ATOM 667 O O . VAL A 1 84 ? 1.052 15.210 -11.309 1.00 50.25 84 VAL A O 1
ATOM 670 N N . ASP A 1 85 ? 1.622 15.549 -9.180 1.00 50.66 85 ASP A N 1
ATOM 671 C CA . ASP A 1 85 ? 0.575 16.547 -8.892 1.00 50.66 85 ASP A CA 1
ATOM 672 C C . ASP A 1 85 ? 0.912 17.980 -9.381 1.00 50.66 85 ASP A C 1
ATOM 674 O O . ASP A 1 85 ? 0.270 18.943 -8.960 1.00 50.66 85 ASP A O 1
ATOM 678 N N . THR A 1 86 ? 1.905 18.164 -10.263 1.00 51.69 86 THR A N 1
ATOM 679 C CA . THR A 1 86 ? 2.186 19.485 -10.863 1.00 51.69 86 THR A CA 1
ATOM 680 C C . THR A 1 86 ? 1.601 19.553 -12.269 1.00 51.69 86 THR A C 1
ATOM 682 O O . THR A 1 86 ? 2.029 18.809 -13.149 1.00 51.69 86 THR A O 1
ATOM 685 N N . GLU A 1 87 ? 0.657 20.468 -12.509 1.00 54.69 87 GLU A N 1
ATOM 686 C CA . GLU A 1 87 ? 0.228 20.819 -13.867 1.00 54.69 87 GLU A CA 1
ATOM 687 C C . GLU A 1 87 ? 1.449 21.225 -14.705 1.00 54.69 87 GLU A C 1
ATOM 689 O O . GLU A 1 87 ? 2.009 22.315 -14.553 1.00 54.69 87 GLU A O 1
ATOM 694 N N . VAL A 1 88 ? 1.877 20.357 -15.621 1.00 52.97 88 VAL A N 1
ATOM 695 C CA . VAL A 1 88 ? 2.859 20.741 -16.632 1.00 52.97 88 VAL A CA 1
ATOM 696 C C . VAL A 1 88 ? 2.117 21.585 -17.662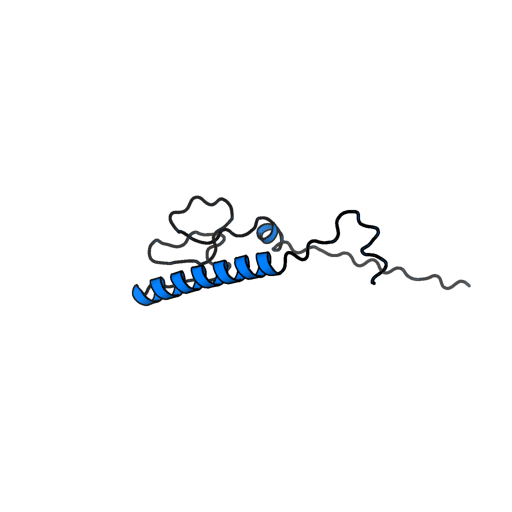 1.00 52.97 88 VAL A C 1
ATOM 698 O O . VAL A 1 88 ? 1.350 21.063 -18.468 1.00 52.97 88 VAL A O 1
ATOM 701 N N . LYS A 1 89 ? 2.337 22.906 -17.651 1.00 52.28 89 LYS A N 1
ATOM 702 C CA . LYS A 1 89 ? 1.905 23.791 -18.744 1.00 52.28 89 LYS A CA 1
ATOM 703 C C . LYS A 1 89 ? 2.632 23.388 -20.029 1.00 52.28 89 LYS A C 1
ATOM 705 O O . LYS A 1 89 ? 3.712 23.895 -20.326 1.00 52.28 89 LYS A O 1
ATOM 710 N N . GLY A 1 90 ? 2.053 22.460 -20.783 1.00 58.56 90 GLY A N 1
ATOM 711 C CA . GLY A 1 90 ? 2.550 22.079 -22.098 1.00 58.56 90 GLY A CA 1
ATOM 712 C C . GLY A 1 90 ? 2.406 23.244 -23.076 1.00 58.56 90 GLY A C 1
ATOM 713 O O . GLY A 1 90 ? 1.323 23.807 -23.223 1.00 58.56 90 GLY A O 1
ATOM 714 N N . LYS A 1 91 ? 3.493 23.616 -23.757 1.00 59.69 91 LYS A N 1
ATOM 715 C CA . LYS A 1 91 ? 3.430 24.484 -24.939 1.00 59.69 91 LYS A CA 1
ATOM 716 C C . LYS A 1 91 ? 3.410 23.597 -26.177 1.00 59.69 91 LYS A C 1
ATOM 718 O O . LYS A 1 91 ? 4.376 22.888 -26.438 1.00 59.69 91 LYS A O 1
ATOM 723 N N . ILE A 1 92 ? 2.313 23.640 -26.928 1.00 65.25 92 ILE A N 1
ATOM 724 C CA . ILE A 1 92 ? 2.213 23.001 -28.242 1.00 65.25 92 ILE A CA 1
ATOM 725 C C . ILE A 1 92 ? 2.942 23.904 -29.243 1.00 65.25 92 ILE A C 1
ATOM 727 O O . ILE A 1 92 ? 2.597 25.077 -29.375 1.00 65.25 92 ILE A O 1
ATOM 731 N N . VAL A 1 93 ? 3.952 2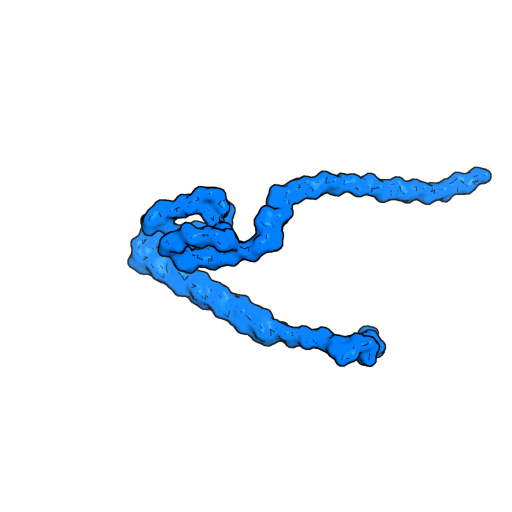3.372 -29.934 1.00 63.16 93 VAL A N 1
ATOM 732 C CA . VAL A 1 93 ? 4.587 24.039 -31.080 1.00 63.16 93 VAL A CA 1
ATOM 733 C C . VAL A 1 93 ? 4.003 23.425 -32.346 1.00 63.16 93 VAL A C 1
ATOM 735 O O . VAL A 1 93 ? 4.245 22.255 -32.635 1.00 63.16 93 VAL A O 1
ATOM 738 N N . ILE A 1 94 ? 3.218 24.207 -33.086 1.00 70.12 94 ILE A N 1
ATOM 739 C CA . ILE A 1 94 ? 2.722 23.821 -34.408 1.00 70.12 94 ILE A CA 1
ATOM 740 C C . ILE A 1 94 ? 3.753 24.296 -35.429 1.00 70.12 94 ILE A C 1
ATOM 742 O O . ILE A 1 94 ? 3.934 25.497 -35.619 1.00 70.12 94 ILE A O 1
ATOM 746 N N . TRP A 1 95 ? 4.437 23.356 -36.077 1.00 64.00 95 TRP A N 1
ATOM 747 C CA . TRP A 1 95 ? 5.287 23.655 -37.224 1.00 64.00 95 TRP A CA 1
ATOM 748 C C . TRP A 1 95 ? 4.407 23.737 -38.473 1.00 64.00 95 TRP A C 1
ATOM 750 O O . TRP A 1 95 ? 3.938 22.719 -38.977 1.00 64.00 95 TRP A O 1
ATOM 760 N N . GLY A 1 96 ? 4.144 24.960 -38.939 1.00 64.06 96 GLY A N 1
ATOM 761 C CA . GLY A 1 96 ? 3.548 25.200 -40.250 1.00 64.06 96 GLY A CA 1
ATOM 762 C C . GLY A 1 96 ? 4.574 24.880 -41.330 1.00 64.06 96 GLY A C 1
ATOM 763 O O . GLY A 1 96 ? 5.610 25.538 -41.410 1.00 64.06 96 GLY A O 1
ATOM 764 N N . GLY A 1 97 ? 4.310 23.836 -42.114 1.00 58.06 97 GLY A N 1
ATOM 765 C CA . GLY A 1 97 ? 5.076 23.541 -43.317 1.00 58.06 97 GLY A CA 1
ATOM 766 C C . GLY A 1 97 ? 4.902 24.658 -44.343 1.00 58.06 97 GLY A C 1
ATOM 767 O O . GLY A 1 97 ? 3.795 25.158 -44.536 1.00 58.06 97 GLY A O 1
ATOM 768 N N . LEU A 1 98 ? 6.021 25.039 -44.951 1.00 52.56 98 LEU A N 1
ATOM 769 C CA . LEU A 1 98 ? 6.136 25.938 -46.093 1.00 52.56 98 LEU A CA 1
ATOM 770 C C . LEU A 1 98 ? 5.096 25.596 -47.172 1.00 52.56 98 LEU A C 1
ATOM 772 O O . LEU A 1 98 ? 4.986 24.441 -47.583 1.00 52.56 98 LEU A O 1
ATOM 776 N N . VAL A 1 99 ? 4.372 26.609 -47.643 1.00 56.06 99 VAL A N 1
ATOM 777 C CA . VAL A 1 99 ? 3.894 26.637 -49.025 1.00 56.06 99 VAL A CA 1
ATOM 778 C C . VAL A 1 99 ? 4.893 27.532 -49.743 1.00 56.06 99 VAL A C 1
ATOM 780 O O . VAL A 1 99 ? 4.973 28.722 -49.441 1.00 56.06 99 VAL A O 1
ATOM 783 N N . ASP A 1 100 ? 5.727 26.919 -50.578 1.00 60.28 100 ASP A N 1
ATOM 784 C CA . ASP A 1 100 ? 6.560 27.630 -51.542 1.00 60.28 100 ASP A CA 1
ATOM 785 C C . ASP A 1 100 ? 5.626 28.288 -52.577 1.00 60.28 100 ASP A C 1
ATOM 787 O O . ASP A 1 100 ? 4.822 27.584 -53.195 1.00 60.28 100 ASP A O 1
ATOM 791 N N . ASP A 1 101 ? 5.717 29.614 -52.730 1.00 56.47 101 ASP A N 1
ATOM 792 C CA . ASP A 1 101 ? 5.199 30.366 -53.888 1.00 56.47 101 ASP A CA 1
ATOM 793 C C . ASP A 1 101 ? 6.309 30.520 -54.942 1.00 56.47 101 ASP A C 1
ATOM 795 O O . ASP A 1 101 ? 7.442 30.908 -54.558 1.00 56.47 101 ASP A O 1
#

Secondary structure (DSSP, 8-state):
-TTTTTSSSS----THHHHHHHHHHHHHHHHHHHHHHHHTT--EE-SGGGTSSPPPTT-EESEE-TT---SS-PEEPPGGGGSTTS---------------

pLDDT: mean 73.67, std 14.5, range [49.31, 94.5]